Protein AF-A0A2N6F2G6-F1 (afdb_monomer_lite)

Sequence (60 aa):
MFDKLHEECGVFGIFGHPEAANLSYLGLYALQHRGQEASGIVSCKRAENGSPATKLRIFK

Structure (mmCIF, N/CA/C/O backbone):
data_AF-A0A2N6F2G6-F1
#
_entry.id   AF-A0A2N6F2G6-F1
#
loop_
_atom_site.group_PDB
_atom_site.id
_atom_site.type_symbol
_atom_site.label_atom_id
_atom_site.label_alt_id
_atom_site.label_comp_id
_atom_site.label_asym_id
_atom_site.label_entity_id
_atom_site.label_seq_id
_atom_site.pdbx_PDB_ins_code
_atom_site.Cartn_x
_atom_site.Cartn_y
_atom_site.Cartn_z
_atom_site.occupancy
_atom_site.B_iso_or_equiv
_atom_site.auth_seq_id
_atom_site.auth_comp_id
_atom_site.auth_asym_id
_atom_site.auth_atom_id
_atom_site.pdbx_PDB_model_num
ATOM 1 N N . MET A 1 1 ? 21.399 6.695 -28.805 1.00 48.69 1 MET A N 1
ATOM 2 C CA . MET A 1 1 ? 22.201 7.339 -27.746 1.00 48.69 1 MET A CA 1
ATOM 3 C C . MET A 1 1 ? 21.226 7.932 -26.739 1.00 48.69 1 MET A C 1
ATOM 5 O O . MET A 1 1 ? 20.619 8.947 -27.039 1.00 48.69 1 MET A O 1
ATOM 9 N N . PHE A 1 2 ? 21.046 7.204 -25.632 1.00 53.62 2 PHE A N 1
ATOM 10 C CA . PHE A 1 2 ? 20.315 7.525 -24.395 1.00 53.62 2 PHE A CA 1
ATOM 11 C C . PHE A 1 2 ? 18.824 7.886 -24.487 1.00 53.62 2 PHE A C 1
ATOM 13 O O . PHE A 1 2 ? 18.437 9.046 -24.382 1.00 53.62 2 PHE A O 1
ATOM 20 N N . ASP A 1 3 ? 17.996 6.842 -24.576 1.00 54.94 3 ASP A N 1
ATOM 21 C CA . ASP A 1 3 ? 16.633 6.866 -24.040 1.00 54.94 3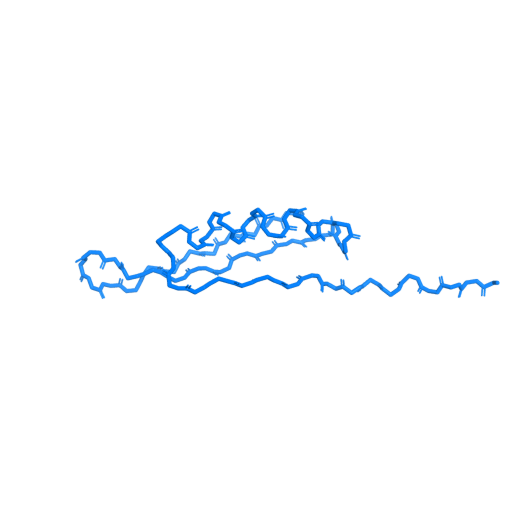 ASP A CA 1
ATOM 22 C C . ASP A 1 3 ? 16.761 7.021 -22.514 1.00 54.94 3 ASP A C 1
ATOM 24 O O . ASP A 1 3 ? 17.343 6.166 -21.841 1.00 54.94 3 ASP A O 1
ATOM 28 N N . LYS A 1 4 ? 16.376 8.180 -21.974 1.00 60.50 4 LYS A N 1
ATOM 29 C CA . LYS A 1 4 ? 16.355 8.388 -20.524 1.00 60.50 4 LYS A CA 1
ATOM 30 C C . LYS A 1 4 ? 15.265 7.478 -19.970 1.00 60.50 4 LYS A C 1
ATOM 32 O O . LYS A 1 4 ? 14.104 7.671 -20.315 1.00 60.50 4 LYS A O 1
ATOM 37 N N . LEU A 1 5 ? 15.619 6.535 -19.098 1.00 57.00 5 LEU A N 1
ATOM 38 C CA . LEU A 1 5 ? 14.628 5.884 -18.247 1.00 57.00 5 LEU A CA 1
ATOM 39 C C . LEU A 1 5 ? 13.934 6.999 -17.451 1.00 57.00 5 LEU A C 1
ATOM 41 O O . LEU A 1 5 ? 14.543 7.598 -16.568 1.00 57.00 5 LEU A O 1
ATOM 45 N N . HIS A 1 6 ? 12.701 7.350 -17.819 1.00 58.91 6 HIS A N 1
ATOM 46 C CA . HIS A 1 6 ? 11.859 8.192 -16.978 1.00 58.91 6 HIS A CA 1
ATOM 47 C C . HIS A 1 6 ? 11.460 7.341 -15.772 1.00 58.91 6 HIS A C 1
ATOM 49 O O . HIS A 1 6 ? 10.522 6.544 -15.836 1.00 58.91 6 HIS A O 1
ATOM 55 N N . GLU A 1 7 ? 12.246 7.448 -14.702 1.00 62.22 7 GLU A N 1
ATOM 56 C CA . GLU A 1 7 ? 11.931 6.883 -13.393 1.00 62.22 7 GLU A CA 1
ATOM 57 C C . GLU A 1 7 ? 10.722 7.626 -12.818 1.00 62.22 7 GLU A C 1
ATOM 59 O O . GLU A 1 7 ? 10.838 8.622 -12.110 1.00 62.22 7 GLU A O 1
ATOM 64 N N . GLU A 1 8 ? 9.532 7.165 -13.186 1.00 70.81 8 GLU A N 1
ATOM 65 C CA . GLU A 1 8 ? 8.277 7.683 -12.657 1.00 70.81 8 GLU A CA 1
ATOM 66 C C . GLU A 1 8 ? 7.885 6.875 -11.418 1.00 70.81 8 GLU A C 1
ATOM 68 O O . GLU A 1 8 ? 7.618 5.674 -11.508 1.00 70.81 8 GLU A O 1
ATOM 73 N N . CYS A 1 9 ? 7.800 7.533 -10.261 1.00 85.12 9 CYS A N 1
ATOM 74 C CA . CYS A 1 9 ? 7.334 6.908 -9.025 1.00 85.12 9 CYS A CA 1
ATOM 75 C C . CYS A 1 9 ? 5.930 6.291 -9.195 1.00 85.12 9 CYS A C 1
ATOM 77 O O . CYS A 1 9 ? 5.032 6.879 -9.799 1.00 85.12 9 CYS A O 1
ATOM 79 N N . GLY A 1 10 ? 5.707 5.111 -8.612 1.00 88.12 10 GLY A N 1
ATOM 80 C CA . GLY A 1 10 ? 4.384 4.483 -8.550 1.00 88.12 10 GLY A CA 1
ATOM 81 C C . GLY A 1 10 ? 3.539 5.023 -7.392 1.00 88.12 10 GLY A C 1
ATOM 82 O O . GLY A 1 10 ? 4.039 5.189 -6.282 1.00 88.12 10 GLY A O 1
ATOM 83 N N . VAL A 1 11 ? 2.241 5.245 -7.625 1.00 93.00 11 VAL A N 1
ATOM 84 C CA . VAL A 1 11 ? 1.273 5.640 -6.586 1.00 93.00 11 VAL A CA 1
ATOM 85 C C . VAL A 1 11 ? 0.132 4.628 -6.538 1.00 93.00 11 VAL A C 1
ATOM 87 O O . VAL A 1 11 ? -0.356 4.183 -7.576 1.00 93.00 11 VAL A O 1
ATOM 90 N N . PHE A 1 12 ? -0.310 4.273 -5.331 1.00 94.19 12 PHE A N 1
ATOM 91 C CA . PHE A 1 12 ? -1.416 3.348 -5.103 1.00 94.19 12 PHE A CA 1
ATOM 92 C C . PHE A 1 12 ? -2.275 3.814 -3.919 1.00 94.19 12 PHE A C 1
ATOM 94 O O . PHE A 1 12 ? -1.744 4.304 -2.923 1.00 94.19 12 PHE A O 1
ATOM 101 N N . GLY A 1 13 ? -3.599 3.651 -4.009 1.00 94.25 13 GLY A N 1
ATOM 102 C CA . GLY A 1 13 ? -4.533 4.088 -2.971 1.00 94.25 13 GLY A CA 1
ATOM 103 C C . GLY A 1 13 ? -5.773 3.204 -2.874 1.00 94.25 13 GLY A C 1
ATOM 104 O O . GLY A 1 13 ? -6.299 2.741 -3.882 1.00 94.25 13 GLY A O 1
ATOM 105 N N . ILE A 1 14 ? -6.241 2.993 -1.642 1.00 93.94 14 ILE A N 1
ATOM 106 C CA . ILE A 1 14 ? -7.456 2.242 -1.310 1.00 93.94 14 ILE A CA 1
ATOM 107 C C . ILE A 1 14 ? -8.253 3.015 -0.267 1.00 93.94 14 ILE A C 1
ATOM 109 O O . ILE A 1 14 ? -7.691 3.583 0.668 1.00 93.94 14 ILE A O 1
ATOM 113 N N . PHE A 1 15 ? -9.576 2.986 -0.411 1.00 93.75 15 PHE A N 1
ATOM 114 C CA . PHE A 1 15 ? -10.515 3.630 0.495 1.00 93.75 15 PHE A CA 1
ATOM 115 C C . PHE A 1 15 ? -11.646 2.670 0.879 1.00 93.75 15 PHE A C 1
ATOM 117 O O . PHE A 1 15 ? -12.042 1.824 0.082 1.00 93.75 15 PHE A O 1
ATOM 124 N N . GLY A 1 16 ? -12.163 2.798 2.105 1.00 91.31 16 GLY A N 1
ATOM 125 C CA . GLY A 1 16 ? -13.316 2.018 2.569 1.00 91.31 16 GLY A CA 1
ATOM 126 C C . GLY A 1 16 ? -13.027 0.551 2.909 1.00 91.31 16 GLY A C 1
ATOM 127 O O . GLY A 1 16 ? -13.964 -0.231 3.020 1.00 91.31 16 GLY A O 1
ATOM 128 N N . HIS A 1 17 ? -11.759 0.168 3.091 1.00 91.62 17 HIS A N 1
ATOM 129 C CA . HIS A 1 17 ? -11.380 -1.203 3.441 1.00 91.62 17 HIS A CA 1
ATOM 130 C C . HIS A 1 17 ? -10.661 -1.256 4.802 1.00 91.62 17 HIS A C 1
ATOM 132 O O . HIS A 1 17 ? -9.719 -0.485 5.005 1.00 91.62 17 HIS A O 1
ATOM 138 N N . PRO A 1 18 ? -11.031 -2.166 5.728 1.00 88.94 18 PRO A N 1
ATOM 139 C CA . PRO A 1 18 ? -10.380 -2.271 7.042 1.00 88.94 18 PRO A CA 1
ATOM 140 C C . PRO A 1 18 ? -8.879 -2.581 6.930 1.00 88.94 18 PRO A C 1
ATOM 142 O O . PRO A 1 18 ? -8.068 -2.036 7.673 1.00 88.94 18 PRO A O 1
ATOM 145 N N . GLU A 1 19 ? -8.503 -3.374 5.926 1.00 90.94 19 GLU A N 1
ATOM 146 C CA . GLU A 1 19 ? -7.116 -3.758 5.630 1.00 90.94 19 GLU A CA 1
ATOM 147 C C . GLU A 1 19 ? -6.452 -2.871 4.557 1.00 90.94 19 GLU A C 1
ATOM 149 O O . GLU A 1 19 ? -5.563 -3.326 3.836 1.00 90.94 19 GLU A O 1
ATOM 154 N N 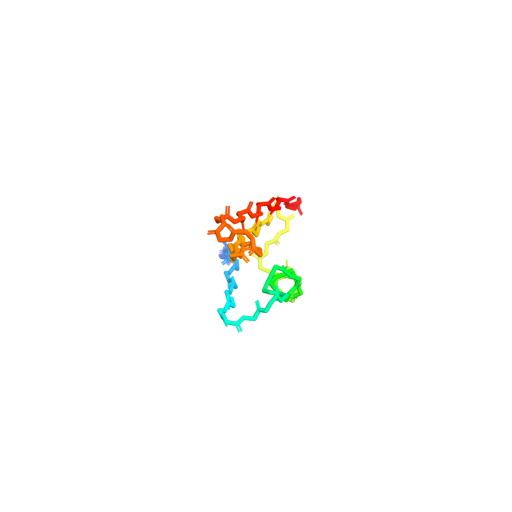. ALA A 1 20 ? -6.870 -1.605 4.416 1.00 92.69 20 ALA A N 1
ATOM 155 C CA . ALA A 1 20 ? -6.324 -0.692 3.402 1.00 92.69 20 ALA A CA 1
ATOM 156 C C . ALA A 1 20 ? -4.785 -0.615 3.431 1.00 92.69 20 ALA A C 1
ATOM 158 O O . ALA A 1 20 ? -4.152 -0.601 2.383 1.00 92.69 20 ALA A O 1
ATOM 159 N N . ALA A 1 21 ? -4.168 -0.651 4.617 1.00 91.69 21 ALA A N 1
ATOM 160 C CA . ALA A 1 21 ? -2.711 -0.637 4.756 1.00 91.69 21 ALA A CA 1
ATOM 161 C C . ALA A 1 21 ? -2.023 -1.852 4.102 1.00 91.69 21 ALA A C 1
ATOM 163 O O . ALA A 1 21 ? -0.976 -1.702 3.474 1.00 91.69 21 ALA A O 1
ATOM 164 N N . ASN A 1 22 ? -2.603 -3.047 4.254 1.00 92.62 22 ASN A N 1
ATOM 165 C CA . ASN A 1 22 ? -2.035 -4.293 3.739 1.00 92.62 22 ASN A CA 1
ATOM 166 C C . ASN A 1 22 ? -2.254 -4.410 2.230 1.00 92.62 22 ASN A C 1
ATOM 168 O O . ASN A 1 22 ? -1.348 -4.797 1.496 1.00 92.62 22 ASN A O 1
ATOM 172 N N . LEU A 1 23 ? -3.431 -4.011 1.750 1.00 94.56 23 LEU A N 1
ATOM 173 C CA . LEU A 1 23 ? -3.704 -3.983 0.318 1.00 94.56 23 LEU A CA 1
ATOM 174 C C . LEU A 1 23 ? -2.846 -2.931 -0.403 1.00 94.56 23 LEU A C 1
ATOM 176 O O . LEU A 1 23 ? -2.338 -3.211 -1.485 1.00 94.56 23 LEU A O 1
ATOM 180 N N . SER A 1 24 ? -2.596 -1.770 0.215 1.00 94.81 24 SER A N 1
ATOM 181 C CA . SER A 1 24 ? -1.654 -0.781 -0.324 1.00 94.81 24 SER A CA 1
ATOM 182 C C . SER A 1 24 ? -0.230 -1.311 -0.437 1.00 94.81 24 SER A C 1
ATOM 184 O O . SER A 1 24 ? 0.461 -0.988 -1.398 1.00 94.81 24 SER A O 1
ATOM 186 N N . TYR A 1 25 ? 0.200 -2.169 0.491 1.00 93.00 25 TYR A N 1
ATOM 187 C CA . TYR A 1 25 ? 1.502 -2.830 0.404 1.00 93.00 25 TYR A CA 1
ATOM 188 C C . TYR A 1 25 ? 1.587 -3.767 -0.802 1.00 93.00 25 TYR A C 1
ATOM 190 O O . TYR A 1 25 ? 2.540 -3.685 -1.571 1.00 93.00 25 TYR A O 1
ATOM 198 N N . LEU A 1 26 ? 0.567 -4.601 -1.014 1.00 94.69 26 LEU A N 1
ATOM 199 C CA . LEU A 1 26 ? 0.508 -5.496 -2.173 1.00 94.69 26 LEU A CA 1
ATOM 200 C C . LEU A 1 26 ? 0.436 -4.719 -3.498 1.00 94.69 26 LEU A C 1
ATOM 202 O O . LEU A 1 26 ? 1.081 -5.102 -4.472 1.00 94.69 26 LEU A O 1
ATOM 206 N N . GLY A 1 27 ? -0.303 -3.606 -3.525 1.00 94.12 27 GLY A N 1
ATOM 207 C CA . GLY A 1 27 ? -0.380 -2.716 -4.683 1.00 94.12 27 GLY A CA 1
ATOM 208 C C . GLY A 1 27 ? 0.966 -2.080 -5.030 1.00 94.12 27 GLY A C 1
ATOM 209 O O . GLY A 1 27 ? 1.388 -2.122 -6.183 1.00 94.12 27 GLY A O 1
ATOM 210 N N . LEU A 1 28 ? 1.683 -1.550 -4.033 1.00 92.75 28 LEU A N 1
ATOM 211 C CA . LEU A 1 28 ? 3.028 -0.998 -4.232 1.00 92.75 28 LEU A CA 1
ATOM 212 C C . LEU A 1 28 ? 4.044 -2.078 -4.623 1.00 92.75 28 LEU A C 1
ATOM 214 O O . LEU A 1 28 ? 4.885 -1.823 -5.478 1.00 92.75 28 LEU A O 1
ATOM 218 N N . TYR A 1 29 ? 3.924 -3.292 -4.079 1.00 91.69 29 TYR A N 1
ATOM 219 C CA . TYR A 1 29 ? 4.752 -4.433 -4.479 1.00 91.69 29 TYR A CA 1
ATOM 220 C C . TYR A 1 29 ? 4.567 -4.786 -5.963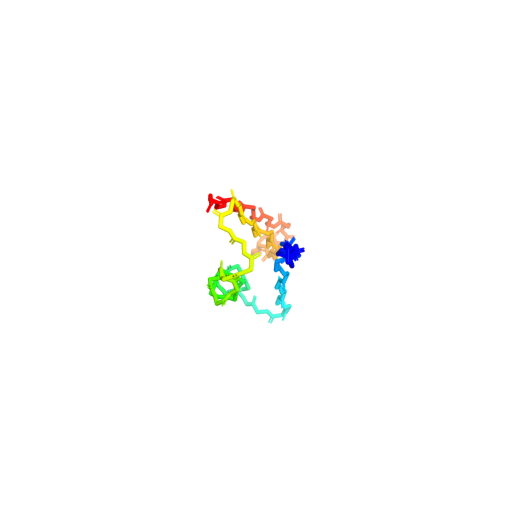 1.00 91.69 29 TYR A C 1
ATOM 222 O O . TYR A 1 29 ? 5.544 -4.990 -6.681 1.00 91.69 29 TYR A O 1
ATOM 230 N N . ALA A 1 30 ? 3.329 -4.772 -6.468 1.00 93.31 30 ALA A N 1
ATOM 231 C CA . ALA A 1 30 ? 3.069 -4.962 -7.897 1.00 93.31 30 ALA A CA 1
ATOM 232 C C . ALA A 1 30 ? 3.695 -3.849 -8.770 1.00 93.31 30 ALA A C 1
ATOM 234 O O . ALA A 1 30 ? 4.048 -4.088 -9.927 1.00 93.31 30 ALA A O 1
ATOM 235 N N . LEU A 1 31 ? 3.878 -2.646 -8.213 1.00 90.31 31 LEU A N 1
ATOM 236 C CA . LEU A 1 31 ? 4.500 -1.492 -8.870 1.00 90.31 31 LEU A CA 1
ATOM 237 C C . LEU A 1 31 ? 6.020 -1.386 -8.655 1.00 90.31 31 LEU A C 1
ATOM 239 O O . LEU A 1 31 ? 6.616 -0.425 -9.132 1.00 90.31 31 LEU A O 1
ATOM 243 N N . GLN A 1 32 ? 6.672 -2.362 -8.014 1.00 89.00 32 GLN A N 1
ATOM 244 C CA . GLN A 1 32 ? 8.112 -2.321 -7.704 1.00 89.00 32 GLN A CA 1
ATOM 245 C C . GLN A 1 32 ? 9.006 -2.101 -8.939 1.00 89.00 32 GLN A C 1
ATOM 247 O O . GLN A 1 32 ? 10.101 -1.556 -8.838 1.00 89.00 32 GLN A O 1
ATOM 252 N N . HIS A 1 33 ? 8.534 -2.494 -10.123 1.00 88.06 33 HIS A N 1
ATOM 253 C CA . HIS A 1 33 ? 9.226 -2.271 -11.394 1.00 88.06 33 HIS A CA 1
ATOM 254 C C . HIS A 1 33 ? 9.335 -0.785 -11.795 1.00 88.06 33 HIS A C 1
ATOM 256 O O . HIS A 1 33 ? 10.042 -0.479 -12.749 1.00 88.06 33 HIS A O 1
ATOM 262 N N . ARG A 1 34 ? 8.635 0.128 -11.102 1.00 83.88 34 ARG A N 1
ATOM 263 C CA . ARG A 1 34 ? 8.668 1.583 -11.338 1.00 83.88 34 ARG A CA 1
ATOM 264 C C . ARG A 1 34 ? 9.657 2.341 -10.450 1.00 83.88 34 ARG A C 1
ATOM 266 O O . ARG A 1 34 ? 9.940 3.498 -10.722 1.00 83.88 34 ARG A O 1
ATOM 273 N N . GLY A 1 35 ? 10.179 1.713 -9.400 1.00 80.12 35 GLY A N 1
ATOM 274 C CA . GLY A 1 35 ? 11.165 2.328 -8.514 1.00 80.12 35 GLY A CA 1
ATOM 275 C C . GLY A 1 35 ? 11.591 1.364 -7.417 1.00 80.12 35 GLY A C 1
ATOM 276 O O . GLY A 1 35 ? 10.746 0.681 -6.843 1.00 80.12 35 GLY A O 1
ATOM 277 N N . GLN A 1 36 ? 12.895 1.287 -7.148 1.00 79.94 36 GLN A N 1
ATOM 278 C CA . GLN A 1 36 ? 13.495 0.397 -6.138 1.00 79.94 36 GLN A CA 1
ATOM 279 C C . GLN A 1 36 ? 14.271 1.142 -5.042 1.00 79.94 36 GLN A C 1
ATOM 281 O O . GLN A 1 36 ? 14.941 0.512 -4.234 1.00 79.94 36 GLN A O 1
ATOM 286 N N . GLU A 1 37 ? 14.176 2.473 -5.031 1.00 84.75 37 GLU A N 1
ATOM 287 C CA . GLU A 1 37 ? 14.958 3.350 -4.151 1.00 84.75 37 GLU A CA 1
ATOM 288 C C . GLU A 1 37 ? 14.284 3.627 -2.797 1.00 84.75 37 GLU A C 1
ATOM 290 O O . GLU A 1 37 ? 14.968 3.875 -1.802 1.00 84.75 37 GLU A O 1
ATOM 295 N N . ALA A 1 38 ? 12.945 3.679 -2.784 1.00 87.44 38 ALA A N 1
ATOM 296 C CA . ALA A 1 38 ? 12.122 3.878 -1.593 1.00 87.44 38 ALA A CA 1
ATOM 297 C C . ALA A 1 38 ? 10.638 3.605 -1.887 1.00 87.44 38 ALA A C 1
ATOM 299 O O . ALA A 1 38 ? 10.160 3.779 -3.010 1.00 87.44 38 ALA A O 1
ATOM 300 N N . SER A 1 39 ? 9.867 3.273 -0.849 1.00 91.12 39 SER A N 1
ATOM 301 C CA . SER A 1 39 ? 8.402 3.239 -0.906 1.00 91.12 39 SER A CA 1
ATOM 302 C C . SER A 1 39 ? 7.776 3.606 0.443 1.00 91.12 39 SER A C 1
ATOM 304 O O . SER A 1 39 ? 8.392 3.469 1.496 1.00 91.12 39 SER A O 1
ATOM 306 N N . GLY A 1 40 ? 6.539 4.102 0.453 1.00 92.81 40 GLY A N 1
ATOM 307 C CA . GLY A 1 40 ? 5.870 4.552 1.674 1.00 92.81 40 GLY A CA 1
ATOM 308 C C . GLY A 1 40 ? 4.363 4.329 1.642 1.00 92.81 40 GLY A C 1
ATOM 309 O O . GLY A 1 40 ? 3.722 4.477 0.607 1.00 92.81 40 GLY A O 1
ATOM 310 N N . ILE A 1 41 ? 3.785 3.991 2.796 1.00 94.25 41 ILE A N 1
ATOM 311 C CA . ILE A 1 41 ? 2.345 3.795 2.991 1.00 94.25 41 ILE A CA 1
ATOM 312 C C . ILE A 1 41 ? 1.879 4.640 4.166 1.00 94.25 41 ILE A C 1
ATOM 314 O O . ILE A 1 41 ? 2.323 4.440 5.298 1.00 94.25 41 ILE A O 1
ATOM 318 N N . VAL A 1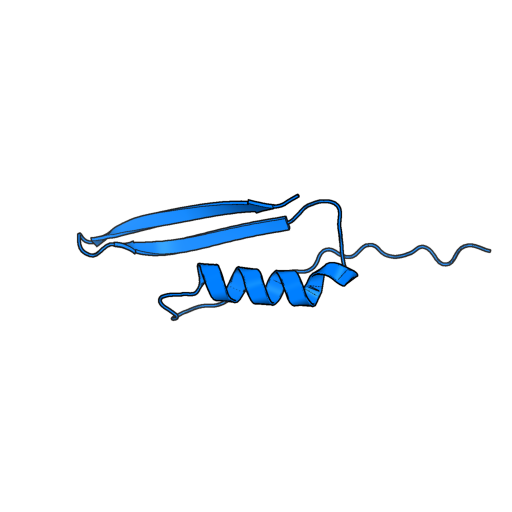 42 ? 0.908 5.512 3.912 1.00 94.00 42 VAL A N 1
ATOM 319 C CA . VAL A 1 42 ? 0.099 6.166 4.943 1.00 94.00 42 VAL A CA 1
ATOM 320 C C . VAL A 1 42 ? -1.283 5.530 4.926 1.00 94.00 42 VAL A C 1
ATOM 322 O O . VAL A 1 42 ? -1.915 5.424 3.880 1.00 94.00 42 VAL A O 1
ATOM 325 N N . SER A 1 43 ? -1.763 5.110 6.090 1.00 92.12 43 SER A N 1
ATOM 326 C CA . SER A 1 43 ? -3.135 4.633 6.262 1.00 92.12 43 SER A CA 1
ATOM 327 C C . SER A 1 43 ? -3.765 5.301 7.472 1.00 92.12 43 SER A C 1
ATOM 329 O O . SER A 1 43 ? -3.115 5.470 8.503 1.00 92.12 43 SER A O 1
ATOM 331 N N . CYS A 1 44 ? -5.031 5.672 7.349 1.00 89.94 44 CYS A N 1
ATOM 332 C CA . CYS A 1 44 ? -5.840 6.170 8.446 1.00 89.94 44 CYS A CA 1
ATOM 333 C C . CYS A 1 44 ? -6.972 5.176 8.699 1.00 89.94 44 CYS A C 1
ATOM 335 O O . CYS A 1 44 ? -7.698 4.784 7.789 1.00 89.94 44 CYS A O 1
ATOM 337 N N . LYS A 1 45 ? -7.111 4.747 9.950 1.00 86.00 45 LYS A N 1
ATOM 338 C CA . LYS A 1 45 ? -8.271 3.989 10.412 1.00 86.00 45 LYS A CA 1
ATOM 339 C C . LYS A 1 45 ? -8.897 4.715 11.587 1.00 86.00 45 LYS A C 1
ATOM 341 O O . LYS A 1 45 ? -8.206 5.373 12.364 1.00 86.00 45 LYS A O 1
ATOM 346 N N . ARG A 1 46 ? -10.209 4.584 11.740 1.00 82.25 46 ARG A N 1
ATOM 347 C CA . ARG A 1 46 ? -10.877 5.012 12.966 1.00 82.25 46 ARG A CA 1
ATOM 348 C C . ARG A 1 46 ? -10.723 3.889 13.984 1.00 82.25 46 ARG A C 1
ATOM 350 O O . ARG A 1 46 ? -11.100 2.757 13.699 1.00 82.25 46 ARG A O 1
ATOM 357 N N . ALA A 1 47 ? -10.096 4.177 15.119 1.00 74.81 47 ALA A N 1
ATOM 358 C CA . ALA A 1 47 ? -10.024 3.223 16.213 1.00 74.81 47 ALA A CA 1
ATOM 359 C C . ALA A 1 47 ? -11.403 3.069 16.872 1.00 74.81 47 ALA A C 1
ATOM 361 O O . ALA A 1 47 ? -12.268 3.938 16.755 1.00 74.81 47 ALA A O 1
ATOM 362 N N . GLU A 1 48 ? -11.594 1.954 17.571 1.00 73.88 48 GLU A N 1
ATOM 363 C CA . GLU A 1 48 ? -12.860 1.559 18.209 1.00 73.88 48 GLU A CA 1
ATOM 364 C C . GLU A 1 48 ? -13.314 2.575 19.272 1.00 73.88 48 GLU A C 1
ATOM 366 O O . GLU A 1 48 ? -14.502 2.766 19.502 1.00 73.88 48 GLU A O 1
ATOM 371 N N . ASN A 1 49 ? -12.364 3.319 19.842 1.00 78.62 49 ASN A N 1
ATOM 372 C CA . ASN A 1 49 ? -12.589 4.433 20.764 1.00 78.62 49 ASN A CA 1
ATOM 373 C C . ASN A 1 49 ? -12.889 5.779 20.062 1.00 78.62 49 ASN A C 1
ATOM 375 O O . ASN A 1 49 ? -12.860 6.831 20.696 1.00 78.62 49 ASN A O 1
ATOM 379 N N . GLY A 1 50 ? -13.101 5.779 18.743 1.00 73.19 50 GLY A N 1
ATOM 380 C CA . GLY A 1 50 ? -13.348 6.976 17.940 1.00 73.19 50 GLY A CA 1
ATOM 381 C C . GLY A 1 50 ? -12.111 7.830 17.639 1.00 73.19 50 GLY A C 1
ATOM 382 O O . GLY A 1 50 ? -12.240 8.811 16.907 1.00 73.19 50 GLY A O 1
ATOM 383 N N . SER A 1 51 ? -10.925 7.466 18.141 1.00 76.19 51 SER A N 1
ATOM 384 C CA . SER A 1 51 ? -9.685 8.207 17.882 1.00 76.19 51 SER A CA 1
ATOM 385 C C . SER A 1 51 ? -9.143 7.907 16.474 1.00 76.19 51 SER A C 1
ATOM 387 O O . SER A 1 51 ? -9.212 6.761 16.018 1.00 76.19 51 SER A O 1
ATOM 389 N N . PRO A 1 52 ? -8.584 8.895 15.754 1.00 75.62 52 PRO A N 1
ATOM 390 C CA . PRO A 1 52 ? -7.905 8.645 14.488 1.00 75.62 52 PRO A CA 1
ATOM 391 C C . PRO A 1 52 ? -6.603 7.876 14.745 1.00 75.62 52 PRO A C 1
ATOM 393 O O . PRO A 1 52 ? -5.718 8.347 15.454 1.00 75.62 52 PRO A O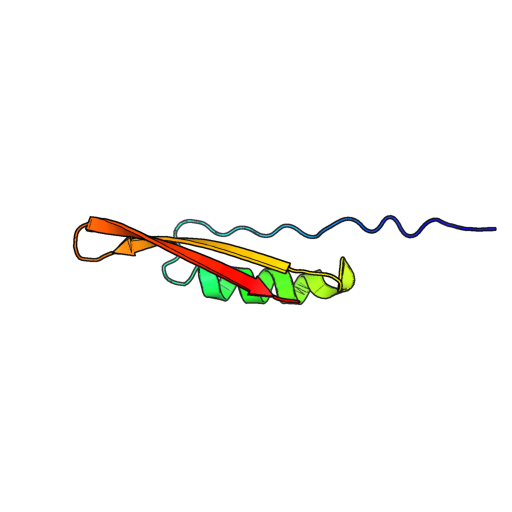 1
ATOM 396 N N . ALA A 1 53 ? -6.479 6.685 14.164 1.00 79.94 53 ALA A N 1
ATOM 397 C CA . ALA A 1 53 ? -5.251 5.906 14.181 1.00 79.94 53 ALA A CA 1
ATOM 398 C C . ALA A 1 53 ? -4.600 5.980 12.799 1.00 79.94 53 ALA A C 1
ATOM 400 O O . ALA A 1 53 ? -5.021 5.315 11.849 1.00 79.94 53 ALA A O 1
ATOM 401 N N . THR A 1 54 ? -3.558 6.799 12.695 1.00 82.69 54 THR A N 1
ATOM 402 C CA . THR A 1 54 ? -2.740 6.913 11.486 1.00 82.69 54 THR A CA 1
ATOM 403 C C . THR A 1 54 ? -1.528 6.001 11.611 1.00 82.69 54 THR A C 1
ATOM 405 O O . THR A 1 54 ? -0.805 6.053 12.605 1.00 82.69 54 THR A O 1
ATOM 408 N N . LYS A 1 55 ? -1.289 5.158 10.606 1.00 82.62 55 LYS A N 1
ATOM 409 C CA . LYS A 1 55 ? -0.112 4.293 10.523 1.00 82.62 55 LYS A CA 1
ATOM 410 C C . LYS A 1 55 ? 0.686 4.641 9.274 1.00 82.62 55 LYS A C 1
ATOM 412 O O . LYS A 1 55 ? 0.187 4.466 8.162 1.00 82.62 55 LYS A O 1
ATOM 417 N N . LEU A 1 56 ? 1.913 5.110 9.490 1.00 85.81 56 LEU A N 1
ATOM 418 C CA . LEU A 1 56 ? 2.925 5.329 8.461 1.00 85.81 56 LEU A CA 1
ATOM 419 C C . LEU A 1 56 ? 3.893 4.138 8.455 1.00 85.81 56 LEU A C 1
ATOM 421 O O . LEU A 1 56 ? 4.365 3.715 9.511 1.00 85.81 56 LEU A O 1
ATOM 425 N N . ARG A 1 57 ? 4.179 3.586 7.276 1.00 83.00 57 ARG A N 1
ATOM 426 C CA . ARG A 1 57 ? 5.229 2.582 7.059 1.00 83.00 57 ARG A CA 1
ATOM 427 C C . ARG A 1 57 ? 6.097 3.031 5.894 1.00 83.00 57 ARG A C 1
ATOM 429 O O . ARG A 1 57 ? 5.559 3.349 4.841 1.00 83.00 57 ARG A O 1
ATOM 436 N N . ILE A 1 58 ? 7.409 3.042 6.087 1.00 82.44 58 ILE A N 1
ATOM 437 C CA . ILE A 1 58 ? 8.387 3.367 5.047 1.00 82.44 58 ILE A CA 1
ATOM 438 C C . ILE A 1 58 ? 9.161 2.086 4.742 1.00 82.44 58 ILE A C 1
ATOM 440 O O . ILE A 1 58 ? 9.585 1.382 5.660 1.00 82.44 58 ILE A O 1
ATOM 444 N N . PHE A 1 59 ? 9.292 1.783 3.461 1.00 77.25 59 PHE A N 1
ATO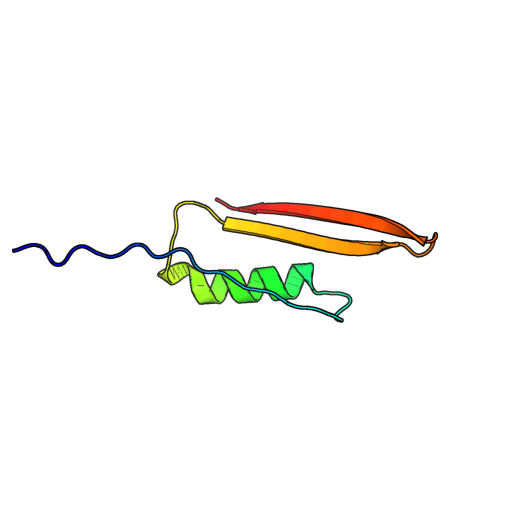M 445 C CA . PHE A 1 59 ? 10.042 0.671 2.901 1.00 77.25 59 PHE A CA 1
ATOM 446 C C . PHE A 1 59 ? 11.226 1.239 2.110 1.00 77.25 59 PHE A C 1
ATOM 448 O O . PHE A 1 59 ? 11.162 2.364 1.608 1.00 77.25 59 PHE A O 1
ATOM 455 N N . LYS A 1 60 ? 12.314 0.472 2.066 1.00 61.53 60 LYS A N 1
ATOM 456 C CA . LYS A 1 60 ? 13.508 0.796 1.288 1.00 61.53 60 LYS A CA 1
ATOM 457 C C . LYS A 1 60 ? 13.286 0.450 -0.176 1.00 61.53 60 LYS A C 1
ATOM 459 O O . LYS A 1 60 ? 12.545 -0.526 -0.422 1.00 61.53 60 LYS A O 1
#

Foldseek 3Di:
DDPDPPLDDDDDFDPDDPVRQVVRVVVVVVVCVSDVPWDKDWDWDQDPVRDIDIDIDIDD

Secondary structure (DSSP, 8-state):
-------PPP-----S-TTHHHHHHHHHHHTGGG-SS-EEEEEEEE-TTS-EEEEEEEE-

pLDDT: mean 83.19, std 12.1, range [48.69, 94.81]

Radius of gyration: 14.89 Å; chains: 1; bounding box: 36×14×48 Å